Protein AF-A0AAU9XPB3-F1 (afdb_monomer)

Nearest PDB structures (foldseek):
  3wpx-assembly1_B  TM=3.426E-01  e=7.694E+00  Vibrio alginolyticus
  3o00-assembly1_A  TM=3.019E-01  e=4.081E+00  Salmonella enterica subsp. enterica serovar Typhimurium
  3o01-assembly1_A  TM=2.623E-01  e=4.633E+00  Salmonella enterica subsp. enterica serovar Typhimurium
  3o00-assembly2_B  TM=2.889E-01  e=5.259E+00  Salmonella enterica subsp. enterica serovar Typhimurium
  3zqb-assembly2_B  TM=2.201E-01  e=5.259E+00  Salmonella enterica subsp. enterica serovar Typhimurium str. SL1344

Mean predicted aligned error: 6.18 Å

Secondary structure (DSSP, 8-state):
--TTHHHHHHHHHTT--EEEETTEEEES-GGGHHHHHHHHHHTT----TTT-EEEEEEEEEETTEEEEEEEEEEEE-

Solvent-accessible surface area (backbone atoms only — not comparable to full-atom values): 4478 Å² total; per-residue (Å²): 139,65,82,59,50,63,56,54,51,51,38,46,76,73,69,43,52,66,50,75,56,95,52,40,32,34,39,63,46,55,94,50,47,70,59,51,52,51,54,33,48,76,70,73,45,61,69,36,72,91,78,27,40,90,56,71,31,60,66,41,76,56,98,88,39,82,40,83,26,66,53,13,32,40,44,28,82

Sequence (77 aa):
MKLLRPLVKRWRSMGHCCFLYLDDGIPGLPERVPRLQLDLKLCGLKLNNEKSKLEPMQVGQWLGFVTD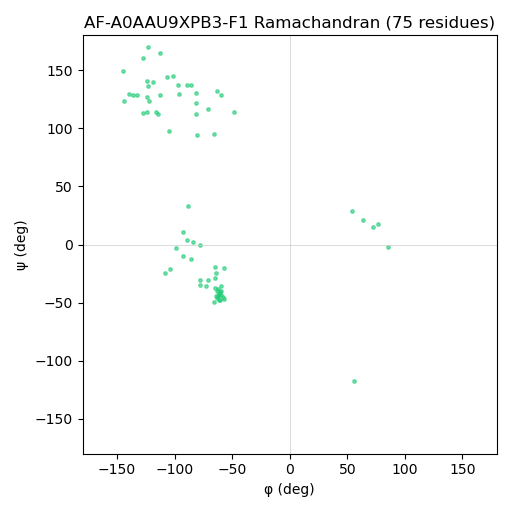TICSLEFLL

Radius of gyration: 11.54 Å; Cα contacts (8 Å, |Δi|>4): 114; chains: 1; bounding box: 28×22×24 Å

Foldseek 3Di:
DVLCVVVVVVCVVVVWDKDDDPQKIKTLALVCLVVSCVVCVVSVHDWDPVPWFSDFDQWDADPNDIDRSHNMTMIGD

pLDDT: mean 78.24, std 7.3, range [54.75, 87.06]

Organism: NCBI:txid46732

Structure (mmCIF, N/CA/C/O backbone):
data_AF-A0AAU9XPB3-F1
#
_entry.id   AF-A0AAU9XPB3-F1
#
loop_
_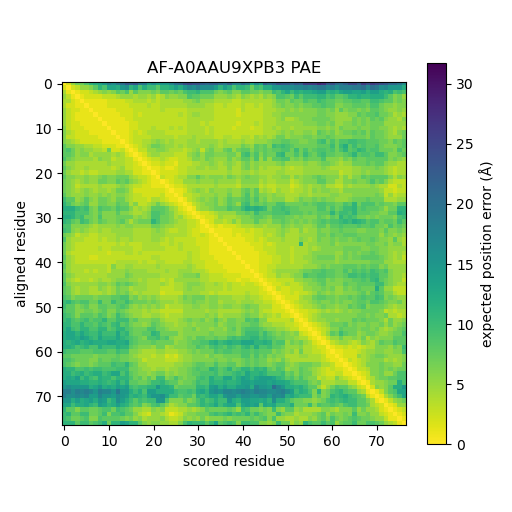atom_site.group_PDB
_atom_site.id
_atom_site.type_symbol
_atom_site.label_atom_id
_atom_site.label_alt_id
_atom_site.label_comp_id
_atom_site.label_asym_id
_atom_site.label_entity_id
_atom_site.label_seq_id
_atom_site.pdbx_PDB_ins_code
_atom_site.Cartn_x
_atom_site.Cartn_y
_atom_site.Cartn_z
_atom_site.occupancy
_atom_site.B_iso_or_equiv
_atom_site.auth_seq_id
_atom_site.auth_comp_id
_atom_site.auth_asym_id
_atom_site.auth_atom_id
_atom_site.pdbx_PDB_model_num
ATOM 1 N N . MET A 1 1 ? -4.078 -12.682 10.122 1.00 54.75 1 MET A N 1
ATOM 2 C CA . MET A 1 1 ? -4.088 -11.867 8.879 1.00 54.75 1 MET A CA 1
ATOM 3 C C . MET A 1 1 ? -5.4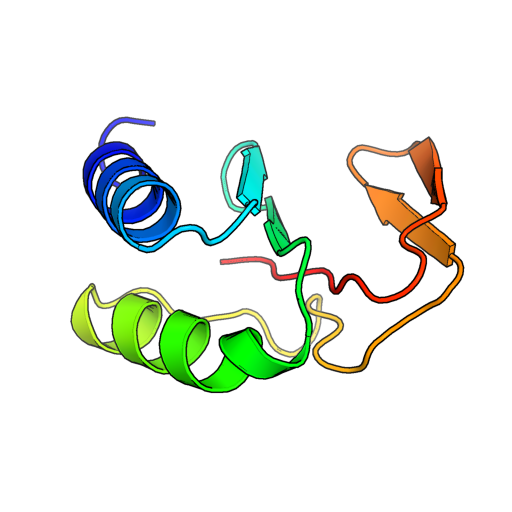82 -11.743 8.229 1.00 54.75 1 MET A C 1
ATOM 5 O O . MET A 1 1 ? -5.644 -11.983 7.034 1.00 54.75 1 MET A O 1
ATOM 9 N N . LYS A 1 2 ? -6.526 -11.381 8.996 1.00 63.09 2 LYS A N 1
ATOM 10 C CA . LYS A 1 2 ? -7.889 -11.130 8.464 1.00 63.09 2 LYS A CA 1
ATOM 11 C C . LYS A 1 2 ? -8.267 -9.640 8.469 1.00 63.09 2 LYS A C 1
ATOM 13 O O . LYS A 1 2 ? -9.058 -9.239 7.628 1.00 63.09 2 LYS A O 1
ATOM 18 N N . LEU A 1 3 ? -7.645 -8.836 9.338 1.00 73.25 3 LEU A N 1
ATOM 19 C CA . LEU A 1 3 ? -7.944 -7.410 9.548 1.00 73.25 3 LEU A CA 1
ATOM 20 C C . LEU A 1 3 ? -7.647 -6.520 8.332 1.00 73.25 3 LEU A C 1
ATOM 22 O O . LEU A 1 3 ? -8.427 -5.629 8.030 1.00 73.25 3 LEU A O 1
ATOM 26 N N . LEU A 1 4 ? -6.570 -6.797 7.591 1.00 78.75 4 LEU A N 1
ATOM 27 C CA . LEU A 1 4 ? -6.164 -5.982 6.436 1.00 78.75 4 LEU A CA 1
ATOM 28 C C . LEU A 1 4 ? -6.870 -6.395 5.134 1.00 78.75 4 LEU A C 1
ATOM 30 O O . LEU A 1 4 ? -6.853 -5.663 4.148 1.00 78.75 4 LEU A O 1
ATOM 34 N N . ARG A 1 5 ? -7.545 -7.555 5.112 1.00 82.19 5 ARG A N 1
ATOM 35 C CA . ARG A 1 5 ? -8.204 -8.077 3.901 1.00 82.19 5 ARG A CA 1
ATOM 36 C C . ARG A 1 5 ? -9.328 -7.170 3.376 1.00 82.19 5 ARG A C 1
ATOM 38 O O . ARG A 1 5 ? -9.364 -6.961 2.164 1.00 82.19 5 ARG A O 1
ATOM 45 N N . PRO A 1 6 ? -10.232 -6.621 4.215 1.00 86.06 6 PRO A N 1
ATOM 46 C CA . PRO A 1 6 ? -11.255 -5.681 3.757 1.00 86.06 6 PRO A CA 1
ATOM 47 C C . PRO A 1 6 ? -10.650 -4.401 3.177 1.00 86.06 6 PRO A C 1
ATOM 49 O O . PRO A 1 6 ? -11.120 -3.907 2.153 1.00 86.06 6 PRO A O 1
ATOM 52 N N . LEU A 1 7 ? -9.571 -3.911 3.790 1.00 84.25 7 LEU A N 1
ATOM 53 C CA . LEU A 1 7 ? -8.866 -2.709 3.363 1.00 84.25 7 LEU A CA 1
ATOM 54 C C . LEU A 1 7 ? -8.216 -2.903 1.985 1.00 84.25 7 LEU A C 1
ATOM 56 O O . LEU A 1 7 ? -8.485 -2.139 1.059 1.00 84.25 7 LEU A O 1
ATOM 60 N N . VAL A 1 8 ? -7.484 -4.007 1.806 1.00 83.06 8 VAL A N 1
ATOM 61 C CA . VAL A 1 8 ? -6.904 -4.399 0.511 1.00 83.06 8 VAL A CA 1
ATOM 62 C C . VAL A 1 8 ? -7.990 -4.606 -0.548 1.00 83.06 8 VAL A C 1
ATOM 64 O O . VAL A 1 8 ? -7.824 -4.185 -1.693 1.00 83.06 8 VAL A O 1
ATOM 67 N N . LYS A 1 9 ? -9.131 -5.213 -0.190 1.00 86.12 9 LYS A N 1
ATOM 68 C CA . LYS A 1 9 ? -10.264 -5.383 -1.114 1.00 86.12 9 LYS A CA 1
ATOM 69 C C . LYS A 1 9 ? -10.813 -4.029 -1.580 1.00 86.12 9 LYS A C 1
ATOM 71 O O . LYS A 1 9 ? -11.052 -3.863 -2.776 1.00 86.12 9 LYS A O 1
ATOM 76 N N . ARG A 1 10 ? -10.965 -3.061 -0.670 1.00 86.12 10 ARG A N 1
ATOM 77 C CA . ARG A 1 10 ? -11.410 -1.696 -0.995 1.00 86.12 10 ARG A CA 1
ATOM 78 C C . ARG A 1 10 ? -10.410 -0.980 -1.903 1.00 86.12 10 ARG A C 1
ATOM 80 O O . ARG A 1 10 ? -10.817 -0.427 -2.923 1.00 86.12 10 ARG A O 1
ATOM 87 N N . TRP A 1 11 ? -9.117 -1.047 -1.598 1.00 85.56 11 TRP A N 1
ATOM 88 C CA . TRP A 1 11 ? -8.067 -0.477 -2.448 1.00 85.56 11 TRP A CA 1
ATOM 89 C C . TRP A 1 11 ? -8.097 -1.052 -3.867 1.00 85.56 11 TRP A C 1
ATOM 91 O O . TRP A 1 11 ? -8.160 -0.286 -4.830 1.00 85.56 11 TRP A O 1
ATOM 101 N N . ARG A 1 12 ? -8.200 -2.380 -4.009 1.00 85.00 12 ARG A N 1
ATOM 102 C CA . ARG A 1 12 ? -8.325 -3.036 -5.322 1.00 85.00 12 ARG A CA 1
ATOM 103 C C . ARG A 1 12 ? -9.585 -2.617 -6.078 1.00 85.00 12 ARG A C 1
ATOM 105 O O . ARG A 1 12 ? -9.495 -2.339 -7.267 1.00 85.00 12 ARG A O 1
ATOM 112 N N . SER A 1 13 ? -10.736 -2.502 -5.405 1.00 85.50 13 SER A N 1
ATOM 113 C CA . SER A 1 13 ? -11.976 -2.033 -6.055 1.00 85.50 13 SER A CA 1
ATOM 114 C C . SER A 1 13 ? -11.893 -0.593 -6.565 1.00 85.50 13 SER A C 1
ATOM 116 O O . SER A 1 13 ? -12.594 -0.231 -7.500 1.00 85.50 13 SER A O 1
ATOM 118 N N . MET A 1 14 ? -11.011 0.220 -5.981 1.00 83.06 14 MET A N 1
ATOM 119 C CA . MET A 1 14 ? -10.741 1.587 -6.424 1.00 83.06 14 MET A CA 1
ATOM 120 C C . MET A 1 14 ? -9.628 1.648 -7.492 1.00 83.06 14 MET A C 1
ATOM 122 O O . MET A 1 14 ? -9.210 2.740 -7.878 1.00 83.06 14 MET A O 1
ATOM 126 N N . GLY A 1 15 ? -9.105 0.505 -7.950 1.00 80.62 15 GLY A N 1
ATOM 127 C CA . GLY A 1 15 ? -8.008 0.428 -8.919 1.00 80.62 15 GLY A CA 1
ATOM 128 C C . GLY A 1 15 ? -6.625 0.721 -8.329 1.00 80.62 15 GLY A C 1
ATOM 129 O 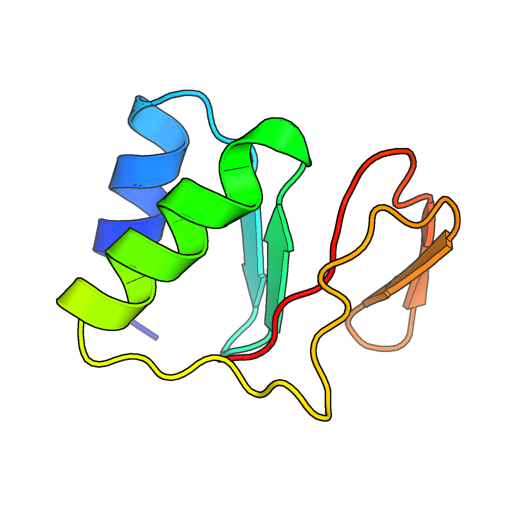O . GLY A 1 15 ? -5.700 1.031 -9.071 1.00 80.62 15 GLY A O 1
ATOM 130 N N . HIS A 1 16 ? -6.464 0.663 -7.003 1.00 80.75 16 HIS A N 1
ATOM 131 C CA . HIS A 1 16 ? -5.143 0.738 -6.385 1.00 80.75 16 HIS A CA 1
ATOM 132 C C . HIS A 1 16 ? -4.507 -0.651 -6.451 1.00 80.75 16 HIS A C 1
ATOM 134 O O . HIS A 1 16 ? -4.969 -1.589 -5.792 1.00 80.75 16 HIS A O 1
ATOM 140 N N . CYS A 1 17 ? -3.446 -0.786 -7.242 1.00 76.25 17 CYS A N 1
ATOM 141 C CA . CYS A 1 17 ? -2.586 -1.956 -7.159 1.00 76.25 17 CYS A CA 1
ATOM 142 C C . CYS A 1 17 ? -1.798 -1.854 -5.848 1.00 76.25 17 CYS A C 1
ATOM 144 O O . CYS A 1 17 ? -1.075 -0.882 -5.650 1.00 76.25 17 CYS A O 1
ATOM 146 N N . CYS A 1 18 ? -1.996 -2.784 -4.915 1.00 76.81 18 CYS A N 1
ATOM 147 C CA . CYS A 1 18 ? -1.253 -2.822 -3.655 1.00 76.81 18 CYS A CA 1
ATOM 148 C C . CYS A 1 18 ? -0.897 -4.270 -3.320 1.00 76.81 18 CYS A C 1
ATOM 150 O O . CYS A 1 18 ? -1.776 -5.146 -3.301 1.00 76.81 18 CYS A O 1
ATOM 152 N N . PHE A 1 19 ? 0.375 -4.498 -3.022 1.00 80.06 19 PHE A N 1
ATOM 153 C CA . PHE A 1 19 ? 0.887 -5.738 -2.460 1.00 80.06 19 PHE A CA 1
ATOM 154 C C . PHE A 1 19 ? 1.008 -5.560 -0.953 1.00 80.06 19 PHE A C 1
ATOM 156 O O . PHE A 1 19 ? 1.390 -4.493 -0.489 1.00 80.06 19 PHE A O 1
ATOM 163 N N . LEU A 1 20 ? 0.603 -6.569 -0.188 1.00 84.19 20 LEU A N 1
ATOM 164 C CA . LEU A 1 20 ? 0.646 -6.524 1.267 1.00 84.19 20 LEU A CA 1
ATOM 165 C C . LEU A 1 20 ? 1.001 -7.915 1.781 1.00 84.19 20 LEU A C 1
ATO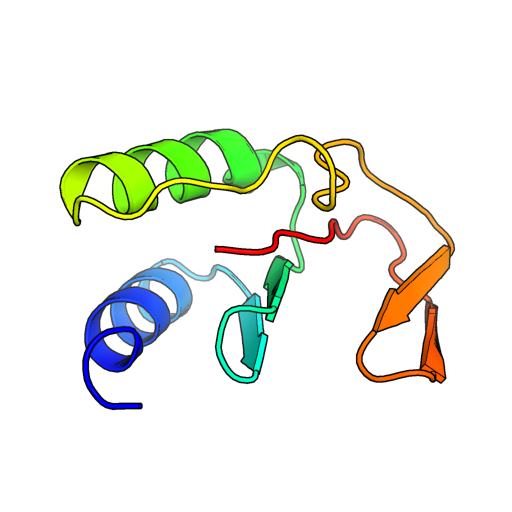M 167 O O . LEU A 1 20 ? 0.299 -8.887 1.480 1.00 84.19 20 LEU A O 1
ATOM 171 N N . TYR A 1 21 ? 2.073 -7.995 2.553 1.00 82.12 21 TYR A N 1
ATOM 172 C CA . TYR A 1 21 ? 2.534 -9.181 3.243 1.00 82.12 21 TYR A CA 1
ATOM 173 C C . TYR A 1 21 ? 2.725 -8.850 4.719 1.00 82.12 21 TYR A C 1
ATOM 175 O O . TYR A 1 21 ? 3.599 -8.081 5.092 1.00 82.12 21 TYR A O 1
ATOM 183 N N . LEU A 1 22 ? 1.894 -9.451 5.567 1.00 83.12 22 LEU A N 1
ATOM 184 C CA . LEU A 1 22 ? 1.795 -9.077 6.974 1.00 83.12 22 LEU A CA 1
ATOM 185 C C . LEU A 1 22 ? 1.484 -7.575 7.149 1.00 83.12 22 LEU A C 1
ATOM 187 O O . LEU A 1 22 ? 0.400 -7.136 6.761 1.00 83.12 22 LEU A O 1
ATOM 191 N N . ASP A 1 23 ? 2.394 -6.836 7.765 1.00 82.88 23 ASP A N 1
ATOM 192 C CA . ASP A 1 23 ? 2.405 -5.388 7.967 1.00 82.88 23 ASP A CA 1
ATOM 193 C C . ASP A 1 23 ? 3.158 -4.631 6.858 1.00 82.88 23 ASP A C 1
ATOM 195 O O . ASP A 1 23 ? 3.033 -3.416 6.779 1.00 82.88 23 ASP A O 1
ATOM 199 N N . ASP A 1 24 ? 3.871 -5.326 5.971 1.00 83.56 24 ASP A N 1
ATOM 200 C CA . ASP A 1 24 ? 4.705 -4.736 4.920 1.00 83.56 24 ASP A CA 1
ATOM 201 C C . ASP A 1 24 ? 3.961 -4.657 3.578 1.00 83.56 24 ASP A C 1
ATOM 203 O O . ASP A 1 24 ? 3.385 -5.644 3.107 1.00 83.56 24 ASP A O 1
ATOM 207 N N . GLY A 1 25 ? 3.946 -3.493 2.937 1.00 84.50 25 GLY A N 1
ATOM 208 C CA . GLY A 1 25 ? 3.158 -3.243 1.740 1.00 84.50 25 GLY A CA 1
ATOM 209 C C . GLY A 1 25 ? 3.804 -2.325 0.716 1.00 84.50 25 GLY A C 1
ATOM 210 O O . GLY A 1 25 ? 4.522 -1.389 1.041 1.00 84.50 25 GLY A O 1
ATOM 211 N N . ILE A 1 26 ? 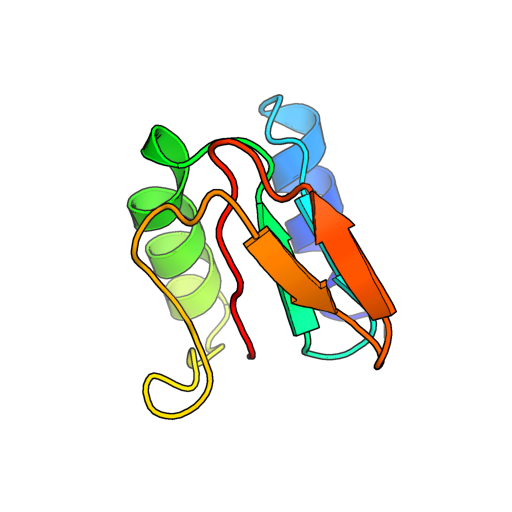3.469 -2.568 -0.550 1.00 81.50 26 ILE A N 1
ATOM 212 C CA . ILE A 1 26 ? 3.905 -1.770 -1.698 1.00 81.50 26 ILE A CA 1
ATOM 213 C C . ILE A 1 26 ? 2.674 -1.290 -2.467 1.00 81.50 26 ILE A C 1
ATOM 215 O O . ILE A 1 26 ? 1.956 -2.122 -3.038 1.00 81.50 26 ILE A O 1
ATOM 219 N N . PRO A 1 27 ? 2.379 0.023 -2.521 1.00 78.75 27 PRO A N 1
ATOM 220 C CA . PRO A 1 27 ? 1.408 0.564 -3.448 1.00 78.75 27 PRO A CA 1
ATOM 221 C C . PRO A 1 27 ? 2.063 0.758 -4.817 1.00 78.75 27 PRO A C 1
ATOM 223 O O . PRO A 1 27 ? 3.104 1.393 -4.941 1.00 78.75 27 PRO A O 1
ATOM 226 N N . GLY A 1 28 ? 1.406 0.264 -5.859 1.00 70.75 28 GLY A N 1
ATOM 227 C CA . GLY A 1 28 ? 1.847 0.385 -7.247 1.00 70.75 28 GLY A CA 1
ATOM 228 C C . GLY A 1 28 ? 1.586 1.752 -7.885 1.00 70.75 28 GLY A C 1
ATOM 229 O O . GLY A 1 28 ? 1.871 1.915 -9.064 1.00 70.75 28 GLY A O 1
ATOM 230 N N . LEU A 1 29 ? 0.992 2.713 -7.162 1.00 73.94 29 LEU A N 1
ATOM 231 C CA . LEU A 1 29 ? 0.864 4.097 -7.630 1.00 73.94 29 LEU A CA 1
ATOM 232 C C . LEU A 1 29 ? 1.188 5.105 -6.515 1.00 73.94 29 LEU A C 1
ATOM 234 O O . LEU A 1 29 ? 0.546 5.059 -5.457 1.00 73.94 29 LEU A O 1
ATOM 238 N N . PRO A 1 30 ? 2.080 6.078 -6.770 1.00 70.94 30 PRO A N 1
ATOM 239 C CA . PRO A 1 30 ? 2.571 6.996 -5.752 1.00 70.94 30 PRO A CA 1
ATOM 240 C C . PRO A 1 30 ? 1.575 8.105 -5.418 1.00 70.94 30 PRO A C 1
ATOM 242 O O . PRO A 1 30 ? 1.398 8.465 -4.257 1.00 70.94 30 PRO A O 1
ATOM 245 N N . GLU A 1 31 ? 0.819 8.568 -6.413 1.00 74.62 31 GLU A N 1
ATOM 246 C CA . GLU A 1 31 ? -0.229 9.590 -6.269 1.00 74.62 31 GLU A CA 1
ATOM 247 C C . GLU A 1 31 ? -1.309 9.210 -5.248 1.00 74.62 31 GLU A C 1
ATOM 249 O O . GLU A 1 31 ? -2.053 10.050 -4.744 1.00 74.62 31 GLU A O 1
ATOM 254 N N . ARG A 1 32 ? -1.420 7.916 -4.938 1.00 74.31 32 ARG A N 1
ATOM 255 C CA . ARG A 1 32 ? -2.484 7.369 -4.104 1.00 74.31 32 ARG A CA 1
ATOM 256 C C . ARG A 1 32 ? -2.070 7.145 -2.647 1.00 74.31 32 ARG A C 1
ATOM 258 O O . ARG A 1 32 ? -2.924 6.773 -1.838 1.00 74.31 32 ARG A O 1
ATOM 265 N N . VAL A 1 33 ? -0.808 7.409 -2.301 1.00 76.62 33 VAL A N 1
ATOM 266 C CA . VAL A 1 33 ? -0.254 7.260 -0.943 1.00 76.62 33 VAL A CA 1
ATOM 267 C C . VAL A 1 33 ? -0.989 8.090 0.112 1.00 76.62 33 VAL A C 1
ATOM 269 O O . VAL A 1 33 ? -1.339 7.512 1.142 1.00 76.62 33 VAL A O 1
ATOM 272 N N . PRO A 1 34 ? -1.330 9.378 -0.111 1.00 81.62 34 PRO A N 1
ATOM 273 C CA . PRO A 1 34 ? -2.021 10.172 0.911 1.00 81.62 34 PRO A CA 1
ATOM 274 C C . PRO A 1 34 ? -3.369 9.567 1.319 1.00 81.62 34 PRO A C 1
ATOM 276 O O . PRO A 1 34 ? -3.762 9.580 2.486 1.00 81.62 34 PRO A O 1
ATOM 279 N N . ARG A 1 35 ? -4.081 8.972 0.356 1.00 82.62 35 ARG A N 1
ATOM 280 C CA . ARG A 1 35 ? -5.367 8.318 0.608 1.00 82.62 35 ARG A CA 1
ATOM 281 C C . ARG A 1 35 ? -5.204 6.998 1.354 1.00 82.62 35 ARG A C 1
ATOM 283 O O . ARG A 1 35 ? -6.017 6.680 2.216 1.00 82.62 35 ARG A O 1
ATOM 290 N N . LEU A 1 36 ? -4.136 6.269 1.051 1.00 80.31 36 LEU A N 1
ATOM 291 C CA . LEU A 1 36 ? -3.770 5.031 1.729 1.00 80.31 36 LEU A CA 1
ATOM 292 C C . LEU A 1 36 ? -3.444 5.307 3.206 1.00 80.31 36 LEU A C 1
ATOM 294 O O . LEU A 1 36 ? -3.987 4.645 4.087 1.00 80.31 36 LEU A O 1
ATOM 298 N N . GLN A 1 37 ? -2.675 6.362 3.485 1.00 82.31 37 GLN A N 1
ATOM 299 C CA . GLN A 1 37 ? -2.398 6.839 4.844 1.00 82.31 37 GLN A CA 1
ATOM 300 C C . GLN A 1 37 ? -3.668 7.237 5.604 1.00 82.31 37 GLN A C 1
ATOM 302 O O . GLN A 1 37 ? -3.824 6.887 6.775 1.00 82.31 37 GLN A O 1
ATOM 307 N N . LEU A 1 38 ? -4.592 7.943 4.944 1.00 86.62 38 LEU A N 1
ATOM 308 C CA . LEU A 1 38 ? -5.872 8.313 5.544 1.00 86.62 38 LEU A CA 1
ATOM 309 C C . LEU A 1 38 ? -6.693 7.073 5.914 1.00 86.62 38 LEU A C 1
ATOM 311 O O . LEU A 1 38 ? -7.196 6.981 7.031 1.00 86.62 38 LEU A O 1
ATOM 315 N N . ASP A 1 39 ? -6.805 6.111 4.999 1.00 85.88 39 ASP A N 1
ATOM 316 C CA . ASP A 1 39 ? -7.554 4.879 5.238 1.00 85.88 39 ASP A CA 1
ATOM 317 C C . ASP A 1 39 ? -6.949 4.047 6.379 1.00 85.88 39 ASP A C 1
ATOM 319 O O . ASP A 1 39 ? -7.685 3.508 7.208 1.00 85.88 39 ASP A O 1
ATOM 323 N N . LEU A 1 40 ? -5.616 3.975 6.451 1.00 85.12 40 LEU A N 1
ATOM 324 C CA . LEU A 1 40 ? -4.901 3.324 7.548 1.00 85.12 40 LEU A CA 1
ATOM 325 C C . LEU A 1 40 ? -5.214 3.992 8.886 1.00 85.12 40 LEU A C 1
ATOM 327 O O . LEU A 1 40 ? -5.618 3.311 9.829 1.00 85.12 40 LEU A O 1
ATOM 331 N N . LYS A 1 41 ? -5.140 5.326 8.938 1.00 86.12 41 LYS A N 1
ATOM 332 C CA . LYS A 1 41 ? -5.469 6.106 10.135 1.00 86.12 41 LYS A CA 1
ATOM 333 C C . LYS A 1 41 ? -6.921 5.898 10.576 1.00 86.12 41 LYS A C 1
ATOM 335 O O . LYS A 1 41 ? -7.172 5.741 11.768 1.00 86.12 41 LYS A O 1
ATOM 340 N N . LEU A 1 42 ? -7.867 5.844 9.635 1.00 87.06 42 LEU A N 1
ATOM 341 C CA . LEU A 1 42 ? -9.283 5.563 9.916 1.00 87.06 42 LEU A CA 1
ATOM 342 C C . LEU A 1 42 ? -9.511 4.144 10.456 1.00 87.06 42 LEU A C 1
ATOM 344 O O . LEU A 1 42 ? -10.436 3.928 11.233 1.00 87.06 42 LEU A O 1
ATOM 348 N N . CYS A 1 43 ? -8.659 3.189 10.082 1.00 84.19 43 CYS A N 1
ATOM 349 C CA . CYS A 1 43 ? -8.680 1.828 10.617 1.00 84.19 43 CYS A CA 1
ATOM 350 C C . CYS A 1 43 ? -7.925 1.688 11.953 1.00 84.19 43 CYS A C 1
ATOM 352 O O . CYS A 1 43 ? -7.812 0.575 12.462 1.00 84.19 43 CYS A O 1
ATOM 354 N N . GLY A 1 44 ? -7.381 2.781 12.505 1.00 85.75 44 GLY A N 1
ATOM 355 C CA . GLY A 1 44 ? -6.551 2.755 13.713 1.00 85.75 44 GLY A CA 1
ATOM 356 C C . GLY A 1 44 ? -5.156 2.154 13.499 1.00 85.75 44 GLY A C 1
ATOM 357 O O . GLY A 1 44 ? -4.487 1.813 14.470 1.00 85.75 44 GLY A O 1
ATOM 358 N N . LEU A 1 45 ? -4.719 2.012 12.245 1.00 84.62 45 LEU A N 1
ATOM 359 C CA . LEU A 1 45 ? -3.394 1.513 11.882 1.00 84.62 45 LEU A CA 1
ATOM 360 C C . LEU A 1 45 ? -2.420 2.685 11.792 1.00 84.62 45 LEU A C 1
ATOM 362 O O . LEU A 1 45 ? -2.750 3.746 11.250 1.00 84.62 45 LEU A O 1
ATOM 366 N N . LYS A 1 46 ? -1.213 2.495 12.324 1.00 84.12 46 LYS A N 1
ATOM 367 C CA . LYS A 1 46 ? -0.194 3.538 12.380 1.00 84.12 46 LYS A CA 1
ATOM 368 C C . LYS A 1 46 ? 1.000 3.125 11.543 1.00 84.12 46 LYS A C 1
ATOM 370 O O . LYS A 1 46 ? 1.728 2.220 11.900 1.00 84.12 46 LYS A O 1
ATOM 375 N N . LEU A 1 47 ? 1.227 3.876 10.479 1.00 84.75 47 LEU A N 1
ATOM 376 C CA . LEU A 1 47 ? 2.371 3.682 9.610 1.00 84.75 47 LEU A CA 1
ATOM 377 C C . LEU A 1 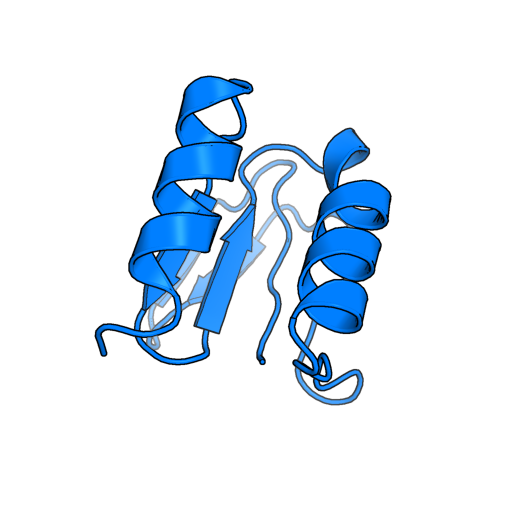47 ? 3.676 3.934 10.380 1.00 84.75 47 LEU A C 1
ATOM 379 O O . LEU A 1 47 ? 3.819 4.935 11.095 1.00 84.75 47 LEU A O 1
ATOM 383 N N . ASN A 1 48 ? 4.621 3.012 10.247 1.00 85.19 48 ASN A N 1
ATOM 384 C CA . ASN A 1 48 ? 5.932 3.126 10.850 1.00 85.19 48 ASN A CA 1
ATOM 385 C C . ASN A 1 48 ? 6.809 4.036 9.984 1.00 85.19 48 ASN A C 1
ATOM 387 O O . ASN A 1 48 ? 7.430 3.576 9.030 1.00 85.19 48 ASN A O 1
ATOM 391 N N . ASN A 1 49 ? 6.866 5.326 10.317 1.00 80.12 49 ASN A N 1
ATOM 392 C CA . ASN A 1 49 ? 7.637 6.315 9.553 1.00 80.12 49 ASN A CA 1
ATOM 393 C C . ASN A 1 49 ? 9.156 6.075 9.567 1.00 80.12 49 ASN A C 1
ATOM 395 O O . ASN A 1 49 ? 9.846 6.609 8.710 1.00 80.12 49 ASN A O 1
ATOM 399 N N . GLU A 1 50 ? 9.685 5.298 10.518 1.00 81.62 50 GLU A N 1
ATOM 400 C CA . GLU A 1 50 ? 11.119 4.976 10.565 1.00 81.62 50 GLU A CA 1
ATOM 401 C C . GLU A 1 50 ? 11.486 3.896 9.544 1.00 81.62 50 GLU A C 1
ATOM 403 O O . GLU A 1 50 ? 12.603 3.871 9.035 1.00 81.62 50 GLU A O 1
ATOM 408 N N . LYS A 1 51 ? 10.541 2.997 9.247 1.00 79.81 51 LYS A N 1
ATOM 409 C CA . LYS A 1 51 ? 10.742 1.874 8.321 1.00 79.81 51 LYS A CA 1
ATOM 410 C C . LYS A 1 51 ? 10.093 2.081 6.955 1.00 79.81 51 LYS A C 1
ATOM 412 O O . LYS A 1 51 ? 10.488 1.430 5.996 1.00 79.81 51 LYS A O 1
ATOM 417 N N . SER A 1 52 ? 9.103 2.962 6.865 1.00 82.56 52 SER A N 1
ATOM 418 C CA . SER A 1 52 ? 8.354 3.203 5.634 1.00 82.56 52 SER A CA 1
ATOM 419 C C . SER A 1 52 ? 9.041 4.230 4.753 1.00 82.56 52 SER A C 1
ATOM 421 O O . SER A 1 52 ? 9.443 5.296 5.216 1.00 82.56 52 SER A O 1
ATOM 423 N N . LYS A 1 53 ? 9.082 3.947 3.456 1.00 81.25 53 LYS A N 1
ATOM 424 C CA . LYS A 1 53 ? 9.579 4.853 2.429 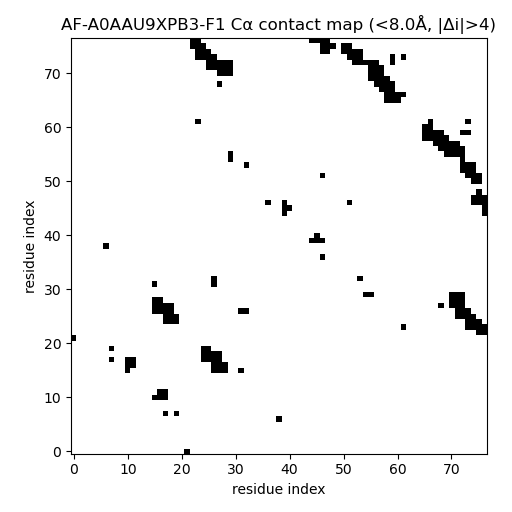1.00 81.25 53 LYS A CA 1
ATOM 425 C C . LYS A 1 53 ? 8.388 5.418 1.669 1.00 81.25 53 LYS A C 1
ATOM 427 O O . LYS A 1 53 ? 7.820 4.780 0.787 1.00 81.25 53 LYS A O 1
ATOM 432 N N . LEU A 1 54 ? 7.997 6.624 2.074 1.00 75.06 54 LEU A N 1
ATOM 433 C CA . LEU A 1 54 ? 6.837 7.358 1.560 1.00 75.06 54 LEU A CA 1
ATOM 434 C C . LEU A 1 54 ? 7.170 8.303 0.399 1.00 75.06 54 LEU A C 1
ATOM 436 O O . LEU A 1 54 ? 6.302 9.055 -0.045 1.00 75.06 54 LEU A O 1
ATOM 440 N N . GLU A 1 55 ? 8.381 8.197 -0.142 1.00 72.62 55 GLU A N 1
ATOM 441 C CA . GLU A 1 55 ? 8.759 8.807 -1.412 1.00 72.62 55 GLU A CA 1
ATOM 442 C C . GLU A 1 55 ? 8.885 7.743 -2.516 1.00 72.62 55 GLU A C 1
ATOM 444 O O . GLU A 1 55 ? 9.300 6.618 -2.227 1.00 72.62 55 GLU A O 1
ATOM 449 N N . PRO A 1 56 ? 8.504 8.052 -3.771 1.00 72.94 56 PRO A N 1
ATOM 450 C CA . PRO A 1 56 ? 8.640 7.118 -4.885 1.00 72.94 56 PRO A CA 1
ATOM 451 C C . PRO A 1 56 ? 10.104 6.730 -5.082 1.00 72.94 56 PRO A C 1
ATOM 453 O O . PRO A 1 56 ? 10.963 7.598 -5.228 1.00 72.94 56 PRO A O 1
ATOM 456 N N . MET A 1 57 ? 10.385 5.431 -5.144 1.00 72.62 57 MET A N 1
ATOM 457 C CA . MET A 1 57 ? 11.743 4.926 -5.348 1.00 72.62 57 MET A CA 1
ATOM 458 C C . MET A 1 57 ? 11.794 4.011 -6.559 1.00 72.62 57 MET A C 1
ATOM 460 O O . MET A 1 57 ? 10.890 3.218 -6.773 1.00 72.62 57 MET A O 1
ATOM 464 N N . GLN A 1 58 ? 12.858 4.098 -7.358 1.00 69.62 58 GLN A N 1
ATOM 465 C CA . GLN A 1 58 ? 13.030 3.205 -8.511 1.00 69.62 58 GLN A CA 1
ATOM 466 C C . GLN A 1 58 ? 13.349 1.767 -8.090 1.00 69.62 58 GLN A C 1
ATOM 468 O O . GLN A 1 58 ? 12.953 0.831 -8.776 1.00 69.62 58 GLN A O 1
ATOM 473 N N . VAL A 1 59 ? 14.028 1.607 -6.952 1.00 76.06 59 VAL A N 1
ATOM 474 C CA . VAL A 1 59 ? 14.472 0.320 -6.420 1.00 76.06 59 VAL A CA 1
ATOM 475 C C . VAL A 1 59 ? 14.108 0.243 -4.942 1.00 76.06 59 VAL A C 1
ATOM 477 O O . VAL A 1 59 ? 14.437 1.147 -4.169 1.00 76.06 59 VAL A O 1
ATOM 480 N N . GLY A 1 60 ? 13.448 -0.848 -4.564 1.00 75.38 60 GLY A N 1
ATOM 481 C CA . GLY A 1 60 ? 12.989 -1.128 -3.210 1.00 75.38 60 GLY A CA 1
ATOM 482 C C . GLY A 1 60 ? 13.455 -2.499 -2.729 1.00 75.38 60 GLY A C 1
ATOM 483 O O . GLY A 1 60 ? 13.839 -3.352 -3.535 1.00 75.38 60 GLY A O 1
ATOM 484 N N . GLN A 1 61 ? 13.447 -2.703 -1.414 1.00 78.38 61 GLN A N 1
ATOM 485 C CA . GLN A 1 61 ? 13.723 -4.000 -0.812 1.00 78.38 61 GLN A CA 1
ATOM 486 C C . GLN A 1 61 ? 12.462 -4.505 -0.116 1.00 78.38 61 GLN A C 1
ATOM 488 O O . GLN A 1 61 ? 12.075 -3.989 0.930 1.00 78.38 61 GLN A O 1
ATOM 493 N N . TRP A 1 62 ? 11.882 -5.574 -0.653 1.00 80.00 62 TRP A N 1
ATOM 494 C CA . TRP A 1 62 ? 10.663 -6.177 -0.132 1.00 80.00 62 TRP A CA 1
ATOM 495 C C . TRP A 1 62 ? 10.882 -7.651 0.172 1.00 80.00 62 TRP A C 1
ATOM 497 O O . TRP A 1 62 ? 11.366 -8.408 -0.671 1.00 80.00 62 TRP A O 1
ATOM 507 N N . LEU A 1 63 ? 10.557 -8.072 1.398 1.00 81.50 63 LEU A N 1
ATOM 508 C CA . LEU A 1 63 ? 10.731 -9.459 1.862 1.00 81.50 63 LEU A CA 1
ATOM 509 C C . LEU A 1 63 ? 12.162 -10.011 1.692 1.00 81.50 63 LEU A C 1
ATOM 511 O O . LEU A 1 63 ? 12.356 -11.213 1.527 1.00 81.50 63 LEU A O 1
ATOM 515 N N . GLY A 1 64 ? 13.170 -9.134 1.731 1.00 81.62 64 GLY A N 1
ATOM 516 C CA . GLY A 1 64 ? 14.577 -9.497 1.538 1.00 81.62 64 GLY A CA 1
ATOM 517 C C . GLY A 1 64 ? 15.036 -9.547 0.077 1.00 81.62 64 GLY A C 1
ATOM 518 O O . GLY A 1 64 ? 16.225 -9.749 -0.159 1.00 81.62 64 GLY A O 1
ATOM 519 N N . PHE A 1 65 ? 14.148 -9.301 -0.888 1.00 81.62 65 PHE A N 1
ATOM 520 C CA . PHE A 1 65 ? 14.475 -9.226 -2.311 1.00 81.62 65 PHE A CA 1
ATOM 521 C C . PHE A 1 65 ? 14.562 -7.777 -2.776 1.00 81.62 65 PHE A C 1
ATOM 523 O O . PHE A 1 65 ? 13.798 -6.927 -2.325 1.00 81.62 65 PHE A O 1
ATOM 530 N N . VAL A 1 66 ? 15.479 -7.503 -3.702 1.00 80.50 66 VAL A N 1
ATOM 531 C CA . VAL A 1 66 ? 15.505 -6.230 -4.424 1.00 80.50 66 VAL A CA 1
ATOM 532 C C . VAL A 1 66 ? 14.482 -6.317 -5.548 1.00 80.50 66 VAL A C 1
ATOM 534 O O . VAL A 1 66 ? 14.557 -7.212 -6.390 1.00 80.50 66 VAL A O 1
ATOM 537 N N . THR A 1 67 ? 13.518 -5.408 -5.543 1.00 74.31 67 THR A N 1
ATOM 538 C CA . THR A 1 67 ? 12.468 -5.321 -6.558 1.00 74.31 67 THR A CA 1
ATOM 539 C C . THR A 1 67 ? 12.541 -3.980 -7.267 1.00 74.31 67 THR A C 1
ATOM 541 O O . THR A 1 67 ? 12.736 -2.946 -6.625 1.00 74.31 67 THR A O 1
ATOM 544 N N . ASP A 1 68 ? 12.337 -4.002 -8.585 1.00 70.62 68 ASP A N 1
ATOM 545 C CA . ASP A 1 68 ? 12.067 -2.795 -9.361 1.00 70.62 68 ASP A CA 1
ATOM 546 C C . ASP A 1 68 ? 10.718 -2.237 -8.916 1.00 70.62 68 ASP A C 1
ATOM 548 O O . ASP A 1 68 ? 9.647 -2.645 -9.369 1.00 70.62 68 ASP A O 1
ATOM 552 N N . THR A 1 69 ? 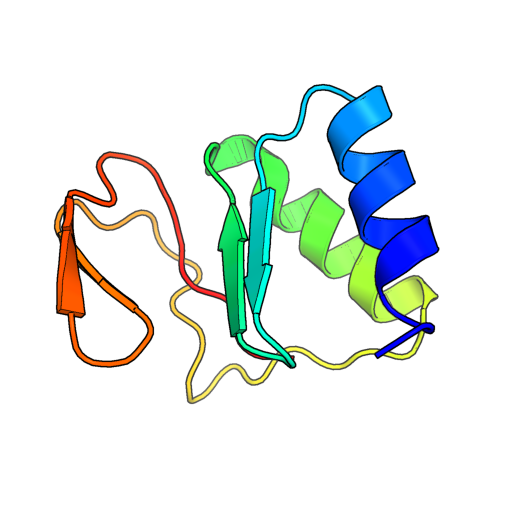10.773 -1.298 -7.981 1.00 63.31 69 THR A N 1
ATOM 553 C CA . THR A 1 69 ? 9.614 -0.572 -7.481 1.00 63.31 69 THR A CA 1
ATOM 554 C C . THR A 1 69 ? 9.369 0.656 -8.337 1.00 63.31 69 THR A C 1
ATOM 556 O O . THR A 1 69 ? 8.947 1.659 -7.793 1.00 63.31 69 THR A O 1
ATOM 559 N N . ILE A 1 70 ? 9.649 0.637 -9.645 1.00 61.09 70 ILE A N 1
ATOM 560 C CA . ILE A 1 70 ? 9.552 1.826 -10.506 1.00 61.09 70 ILE A CA 1
ATOM 561 C C . ILE A 1 70 ? 8.201 2.527 -10.262 1.00 61.09 70 ILE A C 1
ATOM 563 O O . ILE A 1 70 ? 7.135 1.959 -10.497 1.00 61.09 70 ILE A O 1
ATOM 567 N N . CYS A 1 71 ? 8.265 3.747 -9.716 1.00 58.00 71 CYS A N 1
ATOM 568 C CA . CYS A 1 71 ? 7.120 4.570 -9.295 1.00 58.00 71 CYS A CA 1
ATOM 569 C C . CYS A 1 71 ? 6.242 4.008 -8.152 1.00 58.00 71 CYS A C 1
ATOM 571 O O . CYS A 1 71 ? 5.110 4.444 -7.978 1.00 58.00 71 CYS A O 1
ATOM 573 N N . SER A 1 72 ? 6.743 3.089 -7.340 1.00 60.69 72 SER A N 1
ATOM 574 C CA . SER A 1 72 ? 6.065 2.484 -6.189 1.00 60.69 72 SER A CA 1
ATOM 575 C C . SER A 1 72 ? 6.745 2.900 -4.881 1.00 60.69 72 SER A C 1
ATOM 577 O O . SER A 1 72 ? 7.851 3.445 -4.880 1.00 60.69 72 SER A O 1
ATOM 579 N N . LEU A 1 73 ? 6.054 2.687 -3.762 1.00 66.25 73 LEU A N 1
ATOM 580 C CA . LEU A 1 73 ? 6.534 3.023 -2.417 1.00 66.25 73 LEU A CA 1
ATOM 581 C C . LEU A 1 73 ? 6.547 1.802 -1.507 1.00 66.25 73 LEU A C 1
ATOM 583 O O . LEU A 1 73 ? 5.976 0.777 -1.851 1.00 66.25 73 LEU A O 1
ATOM 587 N N . GLU A 1 74 ? 7.141 1.922 -0.327 1.00 72.56 74 GLU A N 1
ATOM 588 C CA . GLU A 1 74 ? 7.130 0.868 0.690 1.00 72.56 74 GLU A CA 1
ATOM 589 C C . GLU A 1 74 ? 6.514 1.435 1.968 1.00 72.56 74 GLU A C 1
ATOM 591 O O . GLU A 1 74 ? 6.973 2.448 2.496 1.00 72.56 74 GLU A O 1
ATOM 596 N N . PHE A 1 75 ? 5.460 0.809 2.479 1.00 71.38 75 PHE A N 1
ATOM 597 C CA . PHE A 1 75 ? 4.888 1.156 3.772 1.00 71.38 75 PHE A CA 1
ATOM 598 C C . PHE A 1 75 ? 4.865 -0.053 4.690 1.00 71.38 75 PHE A C 1
ATOM 600 O O . PHE A 1 75 ? 4.443 -1.137 4.304 1.00 71.38 75 PHE A O 1
ATOM 607 N N . LEU A 1 76 ? 5.256 0.181 5.935 1.00 72.25 76 LEU A N 1
ATOM 608 C CA . LEU A 1 76 ? 5.169 -0.780 7.017 1.00 72.25 76 LEU A CA 1
ATOM 609 C C . LEU A 1 76 ? 4.142 -0.275 8.038 1.00 72.25 76 LEU A C 1
ATOM 611 O O . LEU A 1 76 ? 4.193 0.893 8.444 1.00 72.25 76 LEU A O 1
ATOM 615 N N . LEU A 1 77 ? 3.184 -1.126 8.395 1.00 71.62 77 LEU A N 1
ATOM 616 C CA . LEU A 1 77 ? 2.096 -0.851 9.342 1.00 71.62 77 LEU A CA 1
ATOM 617 C C . LEU A 1 77 ? 2.464 -1.095 10.806 1.00 71.62 77 LEU A C 1
ATOM 619 O O . LEU A 1 77 ? 3.543 -1.657 11.086 1.00 71.62 77 LEU A O 1
#